Protein AF-A0A2V5TE82-F1 (afdb_monomer_lite)

Secondary structure (DSSP, 8-state):
---TTHHHHHHHHHHHHHHHHHHHHHHHHHHHHHHHHH---HHHHHHHHHHHHHHHHHHHHHHHHHHHTT-PPP-----

Radius of gyration: 16.93 Å; chains: 1; bounding box: 47×25×46 Å

Foldseek 3Di:
DPDPVPVVVVLVVVLVVLLVLLVVLQVQLVVLQVVLVVDPDPVSSVVSNVSSVVSVVVNVVSQVVCVVSVHHHDDPDDD

pLDDT: mean 88.31, std 14.63, range [41.16, 98.5]

Structure (mmCIF, N/CA/C/O backbone):
data_AF-A0A2V5TE82-F1
#
_entry.id   AF-A0A2V5TE82-F1
#
loop_
_atom_site.group_PDB
_atom_site.id
_atom_site.type_symbol
_atom_site.label_atom_id
_atom_site.label_alt_id
_atom_site.label_comp_id
_atom_site.label_asym_id
_atom_site.label_entity_id
_atom_site.label_seq_id
_atom_site.pdbx_PDB_ins_code
_atom_site.Cartn_x
_atom_site.Cartn_y
_atom_site.Cartn_z
_atom_site.occupancy
_atom_site.B_iso_or_equiv
_atom_site.auth_seq_id
_atom_site.auth_comp_id
_atom_site.auth_asym_id
_atom_site.auth_atom_id
_atom_site.pdbx_PDB_model_num
ATOM 1 N N . ASN A 1 1 ? 31.268 7.267 -28.400 1.00 41.16 1 ASN A N 1
ATOM 2 C CA . ASN A 1 1 ? 31.005 5.855 -28.061 1.00 41.16 1 ASN A CA 1
ATOM 3 C C . ASN A 1 1 ? 29.991 5.795 -26.942 1.00 41.16 1 ASN A C 1
ATOM 5 O O . ASN A 1 1 ? 30.385 5.747 -25.787 1.00 41.16 1 ASN A O 1
ATOM 9 N N . GLU A 1 2 ? 28.706 5.826 -27.278 1.00 52.78 2 GLU A N 1
ATOM 10 C CA . GLU A 1 2 ? 27.660 5.407 -26.344 1.00 52.78 2 GLU A CA 1
ATOM 11 C C . GLU A 1 2 ? 27.466 3.905 -26.552 1.00 52.78 2 GLU A C 1
ATOM 13 O O . GLU A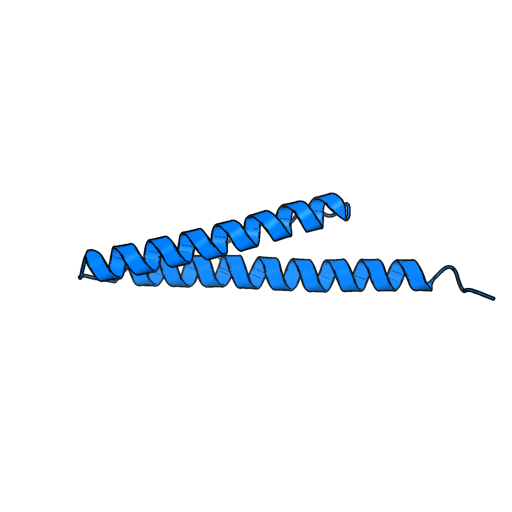 1 2 ? 27.323 3.436 -27.682 1.00 52.78 2 GLU A O 1
ATOM 18 N N . ASN A 1 3 ? 27.621 3.138 -25.476 1.00 52.81 3 ASN A N 1
ATOM 19 C CA . ASN A 1 3 ? 27.575 1.687 -25.521 1.00 52.81 3 ASN A CA 1
ATOM 20 C C . ASN A 1 3 ? 26.095 1.261 -25.450 1.00 52.81 3 ASN A C 1
ATOM 22 O O . ASN A 1 3 ? 25.458 1.530 -24.433 1.00 52.81 3 ASN A O 1
ATOM 26 N N . PRO A 1 4 ? 25.530 0.589 -26.468 1.00 58.28 4 PRO A N 1
ATOM 27 C CA . PRO A 1 4 ? 24.100 0.247 -26.519 1.00 58.28 4 PRO A CA 1
ATOM 28 C C . PRO A 1 4 ? 23.624 -0.675 -25.377 1.00 58.28 4 PRO A C 1
ATOM 30 O O . PRO A 1 4 ? 22.427 -0.870 -25.186 1.00 58.28 4 PRO A O 1
ATOM 33 N N . SER A 1 5 ? 24.554 -1.222 -24.594 1.00 60.34 5 SER A N 1
ATOM 34 C CA . SER A 1 5 ? 24.317 -2.083 -23.433 1.00 60.34 5 SER A CA 1
ATOM 35 C C . SER A 1 5 ? 23.818 -1.357 -22.174 1.00 60.34 5 SER A C 1
ATOM 37 O O . SER A 1 5 ? 23.419 -2.034 -21.226 1.00 60.34 5 SER A O 1
ATOM 39 N N . ASP A 1 6 ? 23.879 -0.021 -22.122 1.00 62.22 6 ASP A N 1
ATOM 40 C CA . ASP A 1 6 ? 23.545 0.767 -20.920 1.00 62.22 6 ASP A CA 1
ATOM 41 C C . ASP A 1 6 ? 22.023 0.865 -20.705 1.00 62.22 6 ASP A C 1
ATOM 43 O O . ASP A 1 6 ? 21.501 0.503 -19.653 1.00 62.22 6 ASP A O 1
ATOM 47 N N . HIS A 1 7 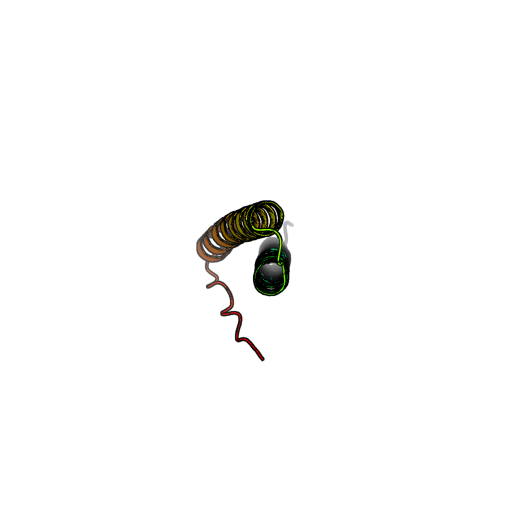? 21.278 1.158 -21.776 1.00 63.56 7 HIS A N 1
ATOM 48 C CA . HIS A 1 7 ? 19.814 1.277 -21.748 1.00 63.56 7 HIS A CA 1
ATOM 49 C C . HIS A 1 7 ? 19.086 -0.003 -21.300 1.00 63.56 7 HIS A C 1
ATOM 51 O O . HIS A 1 7 ? 18.008 0.056 -20.706 1.00 63.56 7 HIS A O 1
ATOM 57 N N . GLY A 1 8 ? 19.662 -1.178 -21.577 1.00 70.44 8 GLY A N 1
ATOM 58 C CA . GLY A 1 8 ? 19.101 -2.459 -21.140 1.00 70.44 8 GLY A CA 1
ATOM 59 C C . GLY A 1 8 ? 19.221 -2.675 -19.629 1.00 70.44 8 GLY A C 1
ATOM 60 O O . GLY A 1 8 ? 18.315 -3.246 -19.019 1.00 70.44 8 GLY A O 1
ATOM 61 N N . LYS A 1 9 ? 20.307 -2.184 -19.017 1.00 75.12 9 LYS A N 1
ATOM 62 C CA . LYS A 1 9 ? 20.529 -2.266 -17.568 1.00 75.12 9 LYS A CA 1
ATOM 63 C C . LYS A 1 9 ? 19.618 -1.302 -16.817 1.00 75.12 9 LYS A C 1
ATOM 65 O O . LYS A 1 9 ? 19.004 -1.716 -15.839 1.00 75.12 9 LYS A O 1
ATOM 70 N N . ASP A 1 10 ? 19.445 -0.086 -17.328 1.00 84.62 10 ASP A N 1
ATOM 71 C CA . ASP A 1 10 ? 18.549 0.914 -16.735 1.00 84.62 10 ASP A CA 1
ATOM 72 C C . ASP A 1 10 ? 17.090 0.441 -16.719 1.00 84.62 10 ASP A C 1
ATOM 74 O O . ASP A 1 10 ? 16.372 0.598 -15.725 1.00 84.62 10 ASP A O 1
ATOM 78 N N . ARG A 1 11 ? 16.648 -0.210 -17.804 1.00 87.81 11 ARG A N 1
ATOM 79 C CA . ARG A 1 11 ? 15.314 -0.821 -17.869 1.00 87.81 11 ARG A CA 1
ATOM 80 C C . ARG A 1 11 ? 15.162 -1.943 -16.844 1.00 87.81 11 ARG A C 1
ATOM 82 O O . ARG A 1 11 ? 14.147 -1.984 -16.155 1.00 87.81 11 ARG A O 1
ATOM 89 N N . GLN A 1 12 ? 16.150 -2.830 -16.732 1.00 88.56 12 GLN A N 1
ATOM 90 C CA . GLN A 1 12 ? 16.112 -3.942 -15.780 1.00 88.56 12 GLN A CA 1
ATOM 91 C C . GLN A 1 12 ? 16.064 -3.444 -14.328 1.00 88.56 12 GLN A C 1
ATOM 93 O O . GLN A 1 12 ? 15.214 -3.882 -13.558 1.00 88.56 12 GLN A O 1
ATOM 98 N N . GLN A 1 13 ? 16.889 -2.455 -13.979 1.00 91.06 13 GLN A N 1
ATOM 99 C CA . GLN A 1 13 ? 16.858 -1.816 -12.660 1.00 91.06 13 GLN A CA 1
ATOM 100 C C . GLN A 1 13 ? 15.513 -1.135 -12.383 1.00 91.06 13 GLN A C 1
ATOM 102 O O . GLN A 1 13 ? 14.986 -1.209 -11.274 1.00 91.06 13 GLN A O 1
ATOM 107 N N . THR A 1 14 ? 14.927 -0.494 -13.397 1.00 92.31 14 THR A N 1
ATOM 108 C CA . THR A 1 14 ? 13.600 0.119 -13.275 1.00 92.31 14 THR A CA 1
ATOM 109 C C . THR A 1 14 ? 12.532 -0.932 -12.981 1.00 92.31 14 THR A C 1
ATOM 111 O O . THR A 1 14 ? 11.709 -0.715 -12.094 1.00 92.31 14 THR A O 1
ATOM 114 N N . ILE A 1 15 ? 12.553 -2.070 -13.682 1.00 93.00 15 ILE A N 1
ATOM 115 C CA . ILE A 1 15 ? 11.627 -3.185 -13.437 1.00 93.00 15 ILE A CA 1
ATOM 116 C C . ILE A 1 15 ? 11.781 -3.689 -11.999 1.00 93.00 15 ILE A C 1
ATOM 118 O O . ILE A 1 15 ? 10.791 -3.741 -11.278 1.00 93.00 15 ILE A O 1
ATOM 122 N N . GLU A 1 16 ? 13.007 -3.955 -11.544 1.00 92.88 16 GLU A N 1
ATOM 123 C CA . GLU A 1 16 ? 13.279 -4.456 -10.187 1.00 92.88 16 GLU A CA 1
ATOM 124 C C . GLU A 1 16 ? 12.764 -3.514 -9.090 1.00 92.88 16 GLU A C 1
ATOM 126 O O . GLU A 1 16 ? 12.168 -3.953 -8.103 1.00 92.88 16 GLU A O 1
ATOM 131 N N . VAL A 1 17 ? 12.951 -2.202 -9.263 1.00 94.44 17 VAL A N 1
ATOM 132 C CA . VAL A 1 17 ? 12.431 -1.200 -8.321 1.00 94.44 17 VAL A CA 1
ATOM 133 C C . VAL A 1 17 ? 10.903 -1.190 -8.319 1.00 94.44 17 VAL A C 1
ATOM 135 O O . VAL A 1 17 ? 10.295 -1.126 -7.250 1.00 94.44 17 VAL A O 1
ATOM 138 N N . VAL A 1 18 ? 10.270 -1.261 -9.492 1.00 94.31 18 VAL A N 1
ATOM 139 C CA . VAL A 1 18 ? 8.805 -1.256 -9.591 1.00 94.31 18 VAL A CA 1
ATOM 140 C C . VAL A 1 18 ? 8.210 -2.539 -9.005 1.00 94.31 18 VAL A C 1
ATOM 142 O O . VAL A 1 18 ? 7.246 -2.449 -8.251 1.00 94.31 18 VAL A O 1
ATOM 145 N N . GLU A 1 19 ? 8.795 -3.708 -9.271 1.00 93.38 19 GLU A N 1
ATOM 146 C CA . GLU A 1 19 ? 8.360 -4.986 -8.689 1.00 93.38 19 GLU A CA 1
ATOM 147 C C . GLU A 1 19 ? 8.485 -4.994 -7.166 1.00 93.38 19 GLU A C 1
ATOM 149 O O . GLU A 1 19 ? 7.578 -5.448 -6.465 1.00 93.38 19 GLU A O 1
ATOM 154 N N . ARG A 1 20 ? 9.597 -4.470 -6.636 1.00 93.75 20 ARG A N 1
ATOM 155 C CA . ARG A 1 20 ? 9.800 -4.355 -5.190 1.00 93.75 20 ARG A CA 1
ATOM 156 C C . ARG A 1 20 ? 8.758 -3.440 -4.555 1.00 93.75 20 ARG A C 1
ATOM 158 O O . ARG A 1 20 ? 8.222 -3.790 -3.506 1.00 93.75 20 ARG A O 1
ATOM 165 N N . ASN A 1 21 ? 8.482 -2.292 -5.173 1.00 94.62 21 ASN A N 1
ATOM 166 C CA . ASN A 1 21 ? 7.466 -1.369 -4.678 1.00 94.62 21 ASN A CA 1
ATOM 167 C C . ASN A 1 21 ? 6.088 -2.024 -4.719 1.00 94.62 21 ASN A C 1
ATOM 169 O O . ASN A 1 21 ? 5.429 -2.069 -3.691 1.00 94.62 21 ASN A O 1
ATOM 173 N N . TRP A 1 22 ? 5.697 -2.609 -5.855 1.00 95.00 22 TRP A N 1
ATOM 174 C CA . TRP A 1 22 ? 4.442 -3.349 -5.982 1.00 95.00 22 TRP A CA 1
ATOM 175 C C . TRP A 1 22 ? 4.271 -4.377 -4.860 1.00 95.00 22 TRP A C 1
ATOM 177 O O . TRP A 1 22 ? 3.252 -4.367 -4.174 1.00 95.00 22 TRP A O 1
ATOM 187 N N . ARG A 1 23 ? 5.293 -5.206 -4.613 1.00 94.06 23 ARG A N 1
ATOM 188 C CA . ARG A 1 23 ? 5.241 -6.229 -3.563 1.00 94.06 23 ARG A CA 1
ATOM 189 C C . ARG A 1 23 ? 5.048 -5.618 -2.177 1.00 94.06 23 ARG A C 1
ATOM 191 O O . ARG A 1 23 ? 4.212 -6.104 -1.426 1.00 94.06 23 ARG A O 1
ATOM 198 N N . ALA A 1 24 ? 5.784 -4.554 -1.858 1.00 94.94 24 ALA A N 1
ATOM 199 C CA . ALA A 1 24 ? 5.660 -3.875 -0.572 1.00 94.94 24 ALA A CA 1
ATOM 200 C C . ALA A 1 24 ? 4.245 -3.315 -0.347 1.00 94.94 24 ALA A C 1
ATOM 202 O O . ALA A 1 24 ? 3.716 -3.434 0.758 1.00 94.94 24 ALA A O 1
ATOM 203 N N . GLU A 1 25 ? 3.613 -2.756 -1.385 1.00 96.06 25 GLU A N 1
ATOM 204 C CA . GLU A 1 25 ? 2.230 -2.268 -1.300 1.00 96.06 25 GLU A CA 1
ATOM 205 C C . GLU A 1 25 ? 1.239 -3.417 -1.057 1.00 96.06 25 GLU A C 1
ATOM 207 O O . GLU A 1 25 ? 0.392 -3.322 -0.170 1.00 96.06 25 GLU A O 1
ATOM 212 N N . VAL A 1 26 ? 1.355 -4.528 -1.798 1.00 94.56 26 VAL A N 1
ATOM 213 C CA . VAL A 1 26 ? 0.451 -5.684 -1.636 1.00 94.56 26 VAL A CA 1
ATOM 214 C C . VAL A 1 26 ? 0.618 -6.329 -0.257 1.00 94.56 26 VAL A C 1
ATOM 216 O O . VAL A 1 26 ? -0.375 -6.599 0.417 1.00 94.56 26 VAL A O 1
ATOM 219 N N . GLU A 1 27 ? 1.856 -6.530 0.204 1.00 95.12 27 GLU A N 1
ATOM 220 C CA . GLU A 1 27 ? 2.134 -7.069 1.543 1.00 95.12 27 GLU A CA 1
ATOM 221 C C . GLU A 1 27 ? 1.562 -6.154 2.638 1.00 95.12 27 GLU A C 1
ATOM 223 O O . GLU A 1 27 ? 0.938 -6.627 3.590 1.00 95.12 27 GLU A O 1
ATOM 228 N N . THR A 1 28 ? 1.705 -4.834 2.488 1.00 96.19 28 THR A N 1
ATOM 229 C CA . THR A 1 28 ? 1.167 -3.861 3.450 1.00 96.19 28 THR A CA 1
ATOM 230 C C . THR A 1 28 ? -0.365 -3.847 3.442 1.00 96.19 28 THR A C 1
ATOM 232 O O . THR A 1 28 ? -0.984 -3.813 4.511 1.00 96.19 28 THR A O 1
ATOM 235 N N . ALA A 1 29 ? -0.996 -3.946 2.266 1.00 96.62 29 ALA A N 1
ATOM 236 C CA . ALA A 1 29 ? -2.445 -4.093 2.152 1.00 96.62 29 ALA A CA 1
ATOM 237 C C . ALA A 1 29 ? -2.947 -5.328 2.913 1.00 96.62 29 ALA A C 1
ATOM 239 O O . ALA A 1 29 ? -3.895 -5.221 3.695 1.00 96.62 29 ALA A O 1
ATOM 240 N N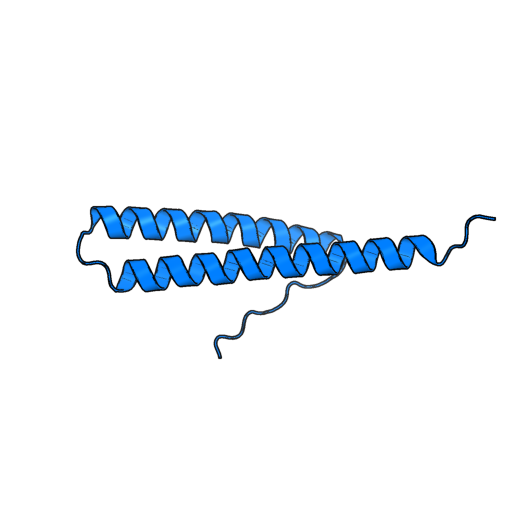 . GLN A 1 30 ? -2.275 -6.473 2.743 1.00 96.06 30 GLN A N 1
ATOM 241 C CA . GLN A 1 30 ? -2.622 -7.714 3.434 1.00 96.06 30 GLN A CA 1
ATOM 242 C C . GLN A 1 30 ? -2.481 -7.573 4.953 1.00 96.06 30 GLN A C 1
ATOM 244 O O . GLN A 1 30 ? -3.387 -7.948 5.691 1.00 96.06 30 GLN A O 1
ATOM 249 N N . VAL A 1 31 ? -1.408 -6.938 5.437 1.00 97.12 31 VAL A N 1
ATOM 250 C CA . VAL A 1 31 ? -1.243 -6.654 6.873 1.00 97.12 31 VAL A CA 1
ATOM 251 C C . VAL A 1 31 ? -2.413 -5.826 7.411 1.00 97.12 31 VAL A C 1
ATOM 253 O O . VAL A 1 31 ? -2.944 -6.126 8.482 1.00 97.12 31 VAL A O 1
ATOM 256 N N . TYR A 1 32 ? -2.856 -4.798 6.684 1.00 98.12 32 TYR A N 1
ATOM 257 C CA . TYR A 1 32 ? -4.009 -4.006 7.109 1.00 98.12 32 TYR A CA 1
ATOM 258 C C . TYR A 1 32 ? -5.324 -4.794 7.082 1.00 98.12 32 TYR A C 1
ATOM 260 O O . TYR A 1 32 ? -6.148 -4.593 7.978 1.00 98.12 32 TYR A O 1
ATOM 268 N N . ARG A 1 33 ? -5.515 -5.711 6.124 1.00 97.38 33 ARG A N 1
ATOM 269 C CA . ARG A 1 33 ? -6.662 -6.636 6.097 1.00 97.38 33 ARG A CA 1
ATOM 270 C C . ARG A 1 33 ? -6.648 -7.559 7.316 1.00 97.38 33 ARG A C 1
ATOM 272 O O . ARG A 1 33 ? -7.621 -7.566 8.066 1.00 97.38 33 ARG A O 1
ATOM 279 N N . ASP A 1 34 ? -5.526 -8.219 7.587 1.00 97.44 34 ASP A N 1
ATOM 280 C CA . ASP A 1 34 ? -5.352 -9.119 8.733 1.00 97.44 34 ASP A CA 1
ATOM 281 C C . ASP A 1 34 ? -5.590 -8.405 10.073 1.00 97.44 34 ASP A C 1
ATOM 283 O O . ASP A 1 34 ? -6.200 -8.948 11.000 1.00 97.44 34 ASP A O 1
ATOM 287 N N . LEU A 1 35 ? -5.111 -7.162 10.198 1.00 97.94 35 LEU A N 1
ATOM 288 C CA . LEU A 1 35 ? -5.363 -6.333 11.376 1.00 97.94 35 LEU A CA 1
ATOM 289 C C . LEU A 1 35 ? -6.846 -5.962 11.492 1.00 97.94 35 LEU A C 1
ATOM 291 O O . LEU A 1 35 ? -7.396 -6.003 12.593 1.00 97.94 35 LEU A O 1
ATOM 295 N N . ALA A 1 36 ? -7.500 -5.617 10.379 1.00 97.94 36 ALA A N 1
ATOM 296 C CA . ALA A 1 36 ? -8.917 -5.266 10.358 1.00 97.94 36 ALA A CA 1
ATOM 297 C C . ALA A 1 36 ? -9.814 -6.449 10.754 1.00 97.94 36 ALA A C 1
ATOM 299 O O . ALA A 1 36 ? -10.821 -6.247 11.430 1.00 97.94 36 ALA A O 1
ATOM 300 N N . GLU A 1 37 ? -9.450 -7.674 10.373 1.00 97.62 37 GLU A N 1
ATOM 301 C CA . GLU A 1 37 ? -10.181 -8.894 10.739 1.00 97.62 37 GLU A CA 1
ATOM 302 C C . GLU A 1 37 ? -10.163 -9.176 12.245 1.00 97.62 37 GLU A C 1
ATOM 304 O O . GLU A 1 37 ? -11.135 -9.693 12.799 1.00 97.62 37 GLU A O 1
ATOM 309 N N . ARG A 1 38 ? -9.066 -8.822 12.921 1.00 97.44 38 ARG A N 1
ATOM 310 C CA . ARG A 1 38 ? -8.874 -9.053 14.363 1.00 97.44 38 ARG A CA 1
ATOM 311 C C . ARG A 1 38 ? -9.383 -7.897 15.227 1.00 97.44 38 ARG A C 1
ATOM 313 O O . ARG A 1 38 ? -9.466 -8.037 16.450 1.00 97.44 38 ARG A O 1
ATOM 320 N N . GLU A 1 39 ? -9.697 -6.758 14.618 1.00 97.88 39 GLU A N 1
ATOM 321 C CA . GLU A 1 39 ? -10.127 -5.551 15.316 1.00 97.88 39 GLU A CA 1
ATOM 322 C C . GLU A 1 39 ? -11.603 -5.628 15.735 1.00 97.88 39 GLU A C 1
ATOM 324 O O . GLU A 1 39 ? -12.473 -6.017 14.958 1.00 97.88 39 GLU A O 1
ATOM 329 N N . ARG A 1 40 ? -11.894 -5.235 16.982 1.00 97.00 40 ARG A N 1
ATOM 330 C CA . ARG A 1 40 ? -13.247 -5.286 17.566 1.00 97.00 40 ARG A CA 1
ATOM 331 C C . ARG A 1 40 ? -13.994 -3.965 17.441 1.00 97.00 40 ARG A C 1
ATOM 333 O O . ARG A 1 40 ? -15.220 -3.951 17.451 1.00 97.00 40 ARG A O 1
ATOM 340 N N . ASP A 1 41 ? -13.265 -2.855 17.392 1.00 98.31 41 ASP A N 1
ATOM 341 C CA . ASP A 1 41 ? -13.851 -1.534 17.203 1.00 98.31 41 ASP A CA 1
ATOM 342 C C . ASP A 1 41 ? -14.121 -1.294 15.709 1.00 98.31 41 ASP A C 1
ATOM 344 O O . ASP A 1 41 ? -13.196 -1.178 14.902 1.00 98.31 41 ASP A O 1
ATOM 348 N N . GLU A 1 42 ? -15.398 -1.177 15.341 1.00 97.31 42 GLU A N 1
ATOM 349 C CA . GLU A 1 42 ? -15.832 -0.993 13.949 1.00 97.31 42 GLU A CA 1
ATOM 350 C C . GLU A 1 42 ? -15.261 0.276 13.293 1.00 97.31 42 GLU A C 1
ATOM 352 O O . GLU A 1 42 ? -14.977 0.293 12.092 1.00 97.31 42 GLU A O 1
ATOM 357 N N . LYS A 1 43 ? -15.019 1.346 14.063 1.00 97.94 43 LYS A N 1
ATOM 358 C CA . LYS A 1 43 ? -14.398 2.568 13.536 1.00 97.94 43 LYS A CA 1
ATOM 359 C C . LYS A 1 43 ? -12.928 2.321 13.209 1.00 97.94 43 LYS A C 1
ATOM 361 O O . LYS A 1 43 ? -12.470 2.751 12.148 1.00 97.94 43 LYS A O 1
ATOM 366 N N . ARG A 1 44 ? -12.186 1.644 14.091 1.00 98.19 44 ARG A N 1
ATOM 367 C CA . ARG A 1 44 ? -10.767 1.301 13.866 1.00 98.19 44 ARG A CA 1
ATOM 368 C C . ARG A 1 44 ? -10.614 0.300 12.724 1.00 98.19 44 ARG A C 1
ATOM 370 O O . ARG A 1 44 ? -9.792 0.533 11.840 1.00 98.19 44 ARG A O 1
ATOM 377 N N . LYS A 1 45 ? -11.470 -0.721 12.668 1.00 98.44 45 LYS A N 1
ATOM 378 C CA . LYS A 1 45 ? -11.574 -1.652 11.536 1.00 98.44 45 LYS A CA 1
ATOM 379 C C . LYS A 1 45 ? -11.802 -0.911 10.221 1.00 98.44 45 LYS A C 1
ATOM 381 O O . LYS A 1 45 ? -11.059 -1.109 9.266 1.00 98.44 45 LYS A O 1
ATOM 386 N N . GLY A 1 46 ? -12.762 0.014 10.186 1.00 98.12 46 GLY A N 1
ATOM 387 C CA . GLY A 1 46 ? -13.029 0.824 8.997 1.00 98.12 46 GLY A CA 1
ATOM 388 C C . GLY A 1 46 ? -11.856 1.715 8.567 1.00 98.12 46 GLY A C 1
ATOM 389 O O . GLY A 1 46 ? -11.734 2.025 7.385 1.00 98.12 46 GLY A O 1
ATOM 390 N N . ILE A 1 47 ? -10.986 2.141 9.492 1.00 98.50 47 ILE A N 1
ATOM 391 C CA . ILE A 1 47 ? -9.746 2.859 9.151 1.00 98.50 47 ILE A CA 1
ATOM 392 C C . ILE A 1 47 ? -8.737 1.904 8.513 1.00 98.50 47 ILE A C 1
ATOM 394 O O . ILE A 1 47 ? -8.215 2.228 7.451 1.00 98.50 47 ILE A O 1
ATOM 398 N N . LEU A 1 48 ? -8.504 0.735 9.116 1.00 98.50 48 LEU A N 1
ATOM 399 C CA . LEU A 1 48 ? -7.573 -0.272 8.595 1.00 98.50 48 LEU A CA 1
ATOM 400 C C . LEU A 1 48 ? -7.968 -0.728 7.184 1.00 98.50 48 LEU A C 1
ATOM 402 O O . LEU A 1 48 ? -7.123 -0.768 6.298 1.00 98.50 48 LEU A O 1
ATOM 406 N N . LEU A 1 49 ? -9.261 -0.954 6.934 1.00 98.44 49 LEU A N 1
ATOM 407 C CA . LEU A 1 49 ? -9.761 -1.290 5.596 1.00 98.44 49 LEU A CA 1
ATOM 408 C C . LEU A 1 49 ? -9.483 -0.181 4.573 1.00 98.44 49 LEU A C 1
ATOM 410 O O . LEU A 1 49 ? -9.008 -0.462 3.478 1.00 98.44 49 LEU A O 1
ATOM 414 N N . ARG A 1 50 ? -9.699 1.088 4.938 1.00 98.25 50 ARG A N 1
ATOM 415 C CA . ARG A 1 50 ? -9.382 2.224 4.055 1.00 98.25 50 ARG A CA 1
ATOM 416 C C . ARG A 1 50 ? -7.886 2.362 3.774 1.00 98.25 50 ARG A C 1
ATOM 418 O O . ARG A 1 50 ? -7.523 2.843 2.703 1.00 98.25 50 ARG A O 1
ATOM 425 N N . MET A 1 51 ? -7.034 1.979 4.725 1.00 98.38 51 MET A N 1
ATOM 426 C CA . MET A 1 51 ? -5.585 1.926 4.518 1.00 98.38 51 MET A CA 1
ATOM 427 C C . MET A 1 51 ? -5.218 0.791 3.561 1.00 98.38 51 MET A C 1
ATOM 429 O O . MET A 1 51 ? -4.523 1.053 2.587 1.00 98.38 51 MET A O 1
ATOM 433 N N . ALA A 1 52 ? -5.768 -0.414 3.753 1.00 97.81 52 ALA A N 1
ATOM 434 C CA . ALA A 1 52 ? -5.579 -1.532 2.824 1.00 97.81 52 ALA A CA 1
ATOM 435 C C . ALA A 1 52 ? -5.964 -1.151 1.385 1.00 97.81 52 ALA A C 1
ATOM 437 O O . ALA A 1 52 ? -5.173 -1.315 0.464 1.00 97.81 52 ALA A O 1
ATOM 438 N N . GLU A 1 53 ? -7.136 -0.537 1.200 1.00 97.69 53 GLU A N 1
ATOM 439 C CA . GLU A 1 53 ? -7.595 -0.059 -0.109 1.00 97.69 53 GLU A CA 1
ATOM 440 C C . GLU A 1 53 ? -6.672 1.009 -0.721 1.00 97.69 53 GLU A C 1
ATOM 442 O O . GLU A 1 53 ? -6.600 1.148 -1.943 1.00 97.69 53 GLU A O 1
ATOM 447 N N . ALA A 1 54 ? -6.004 1.826 0.101 1.00 97.81 54 ALA A N 1
ATOM 448 C CA . ALA A 1 54 ? -5.048 2.811 -0.393 1.00 97.81 54 ALA A CA 1
ATOM 449 C C . ALA A 1 54 ? -3.800 2.138 -0.966 1.00 97.81 54 ALA A C 1
ATOM 451 O O . ALA A 1 54 ? -3.405 2.491 -2.081 1.00 97.81 54 ALA A O 1
ATOM 452 N N . GLU A 1 55 ? -3.262 1.142 -0.265 1.00 97.25 55 GLU A N 1
ATOM 453 C CA . GLU A 1 55 ? -2.108 0.377 -0.740 1.00 97.25 55 GLU A CA 1
ATOM 454 C C . GLU A 1 55 ? -2.465 -0.496 -1.948 1.00 97.25 55 GLU A C 1
ATOM 456 O O . GLU A 1 55 ? -1.714 -0.531 -2.917 1.00 97.25 55 GLU A O 1
ATOM 461 N N . GLU A 1 56 ? -3.666 -1.081 -2.005 1.00 95.56 56 GLU A N 1
ATOM 462 C CA . GLU A 1 56 ? -4.159 -1.784 -3.202 1.00 95.56 56 GLU A CA 1
ATOM 463 C C . GLU A 1 56 ? -4.176 -0.859 -4.439 1.00 95.56 56 GLU A C 1
ATOM 465 O O . GLU A 1 56 ? -3.779 -1.257 -5.536 1.00 95.56 56 GLU A O 1
ATOM 470 N N . ARG A 1 57 ? -4.559 0.417 -4.280 1.00 96.19 57 ARG A N 1
ATOM 471 C CA . ARG A 1 57 ? -4.477 1.414 -5.368 1.00 96.19 57 ARG A CA 1
ATOM 472 C C . ARG A 1 57 ? -3.041 1.826 -5.701 1.00 96.19 57 ARG A C 1
ATOM 474 O O . ARG A 1 57 ? -2.788 2.286 -6.819 1.00 96.19 57 ARG A O 1
ATOM 481 N N . HIS A 1 58 ? -2.106 1.763 -4.753 1.00 94.88 58 HIS A N 1
ATOM 482 C CA . HIS A 1 58 ? -0.680 1.930 -5.050 1.00 94.88 58 HIS A CA 1
ATOM 483 C C . HIS A 1 58 ? -0.166 0.736 -5.859 1.00 94.88 58 HIS A C 1
ATOM 485 O O . HIS A 1 58 ? 0.404 0.943 -6.930 1.00 94.88 58 HIS A O 1
ATOM 491 N N . ALA A 1 59 ? -0.468 -0.491 -5.428 1.00 94.00 59 ALA A N 1
ATOM 492 C CA . ALA A 1 59 ? -0.126 -1.721 -6.133 1.00 94.00 59 ALA A CA 1
ATOM 493 C C . ALA A 1 59 ? -0.640 -1.704 -7.581 1.00 94.00 59 ALA A C 1
ATOM 495 O O . ALA A 1 59 ? 0.158 -1.839 -8.503 1.00 94.00 59 ALA A O 1
ATOM 496 N N . GLN A 1 60 ? -1.920 -1.397 -7.814 1.00 94.31 60 GLN A N 1
ATOM 497 C CA . GLN A 1 60 ? -2.487 -1.305 -9.171 1.00 94.31 60 GLN A CA 1
ATOM 498 C C . GLN A 1 60 ? -1.738 -0.315 -10.078 1.00 94.31 60 GLN A C 1
ATOM 500 O O . GLN A 1 60 ? -1.557 -0.563 -11.269 1.00 94.31 60 GLN A O 1
ATOM 505 N N . ARG A 1 61 ? -1.260 0.813 -9.534 1.00 95.12 61 ARG A N 1
ATOM 506 C CA . ARG A 1 61 ? -0.441 1.765 -10.304 1.00 95.12 61 ARG A CA 1
ATOM 507 C C . ARG A 1 61 ? 0.909 1.171 -10.691 1.00 95.12 61 ARG A C 1
ATOM 509 O O . ARG A 1 61 ? 1.381 1.412 -11.802 1.00 95.12 61 ARG A O 1
ATOM 516 N N . TRP A 1 62 ? 1.524 0.398 -9.802 1.00 94.44 62 TRP A N 1
ATOM 517 C CA . TRP A 1 62 ? 2.766 -0.303 -10.108 1.00 94.44 62 TRP A CA 1
ATOM 518 C C . TRP A 1 62 ? 2.559 -1.445 -11.108 1.00 94.44 62 TRP A C 1
ATOM 520 O O . TRP A 1 62 ? 3.392 -1.605 -11.993 1.00 94.44 62 TRP A O 1
ATOM 530 N N . GLU A 1 63 ? 1.432 -2.160 -11.059 1.00 93.56 63 GLU A N 1
ATOM 531 C CA . GLU A 1 63 ? 1.073 -3.183 -12.056 1.00 93.56 63 GLU A CA 1
ATOM 532 C C . GLU A 1 63 ? 0.976 -2.603 -13.463 1.00 93.56 63 GLU A C 1
ATOM 534 O O . GLU A 1 63 ? 1.558 -3.150 -14.399 1.00 93.56 63 GLU A O 1
ATOM 539 N N . LEU A 1 64 ? 0.281 -1.470 -13.611 1.00 93.81 64 LEU A N 1
ATOM 540 C CA . LEU A 1 64 ? 0.204 -0.765 -14.890 1.00 93.81 64 LEU A CA 1
ATOM 541 C C . LEU A 1 64 ? 1.602 -0.369 -15.372 1.00 93.81 64 LEU A C 1
ATOM 543 O O . LEU A 1 64 ? 1.938 -0.602 -16.527 1.00 93.81 64 LEU A O 1
ATOM 547 N N . LYS A 1 65 ? 2.456 0.127 -14.470 1.00 92.75 65 LYS A N 1
ATOM 548 C CA . LYS A 1 65 ? 3.834 0.489 -14.812 1.00 92.75 65 LYS A CA 1
ATOM 549 C C . LYS A 1 65 ? 4.682 -0.716 -15.237 1.00 92.75 65 LYS A C 1
ATOM 551 O O . LYS A 1 65 ? 5.489 -0.576 -16.151 1.00 92.75 65 LYS A O 1
ATOM 556 N N . LEU A 1 66 ? 4.521 -1.886 -14.615 1.00 92.06 66 LEU A N 1
ATOM 557 C CA . LEU A 1 66 ? 5.198 -3.117 -15.051 1.00 92.06 66 LEU A CA 1
ATOM 558 C C . LEU A 1 66 ? 4.741 -3.521 -16.452 1.00 92.06 66 LEU A C 1
ATOM 560 O O . LEU A 1 66 ? 5.582 -3.781 -17.315 1.00 92.06 66 LEU A O 1
ATOM 564 N N . ARG A 1 67 ? 3.428 -3.475 -16.706 1.00 93.06 67 ARG A N 1
ATOM 565 C CA . ARG A 1 67 ? 2.853 -3.779 -18.022 1.00 93.06 67 ARG A CA 1
ATOM 566 C C . ARG A 1 67 ? 3.336 -2.820 -19.102 1.00 93.06 67 ARG A C 1
ATOM 568 O O . ARG A 1 67 ? 3.714 -3.276 -20.177 1.00 93.06 67 ARG A O 1
ATOM 575 N N . ASP A 1 68 ? 3.421 -1.527 -18.798 1.00 92.06 68 ASP A N 1
ATOM 576 C CA . ASP A 1 68 ? 3.972 -0.511 -19.704 1.00 92.06 68 ASP A CA 1
ATOM 577 C C . ASP A 1 68 ? 5.460 -0.754 -20.006 1.00 92.06 68 ASP A C 1
ATOM 579 O O . ASP A 1 68 ? 5.939 -0.479 -21.106 1.00 92.06 68 ASP A O 1
ATOM 583 N N . LEU A 1 69 ? 6.200 -1.321 -19.047 1.00 89.94 69 LEU A N 1
ATOM 584 C CA . LEU A 1 69 ? 7.579 -1.770 -19.241 1.00 89.94 69 LEU A CA 1
ATOM 585 C C . LEU A 1 69 ? 7.668 -3.108 -19.996 1.00 89.94 69 LEU A C 1
ATOM 587 O O . LEU A 1 69 ? 8.778 -3.541 -20.309 1.00 89.94 69 LEU A O 1
ATOM 591 N N . GLY A 1 70 ? 6.543 -3.747 -20.328 1.00 90.75 70 GLY A N 1
ATOM 592 C CA . GLY A 1 70 ? 6.465 -5.024 -21.040 1.00 90.75 70 GLY A CA 1
ATOM 593 C C . GLY A 1 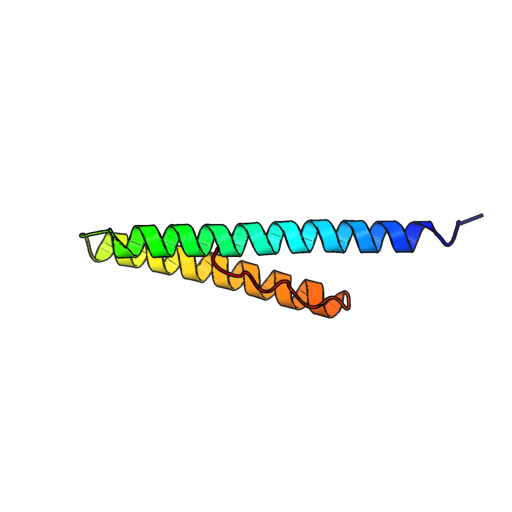70 ? 6.673 -6.249 -20.147 1.00 90.75 70 GLY A C 1
ATOM 594 O O . GLY A 1 70 ? 7.123 -7.284 -20.639 1.00 90.75 70 GLY A O 1
ATOM 595 N N . VAL A 1 71 ? 6.410 -6.125 -18.844 1.00 90.50 71 VAL A N 1
ATOM 596 C CA . VAL A 1 71 ? 6.517 -7.201 -17.849 1.00 90.50 71 VAL A CA 1
ATOM 597 C C . VAL A 1 71 ? 5.149 -7.413 -17.205 1.00 90.50 71 VAL A C 1
ATOM 599 O O . VAL A 1 71 ? 4.487 -6.458 -16.812 1.00 90.50 71 VAL A O 1
ATOM 602 N N . GLU A 1 72 ? 4.704 -8.661 -17.082 1.00 87.25 72 GLU A N 1
ATOM 603 C CA . GLU A 1 72 ? 3.492 -8.949 -16.311 1.00 87.25 72 GLU A CA 1
ATOM 604 C C . GLU A 1 72 ? 3.798 -8.875 -14.808 1.00 87.25 72 GLU A C 1
ATOM 606 O O . GLU A 1 72 ? 4.817 -9.423 -14.377 1.00 87.25 72 GLU A O 1
ATOM 611 N N . PRO A 1 73 ? 2.944 -8.223 -13.997 1.00 80.06 73 PRO A N 1
ATOM 612 C CA . PRO A 1 73 ? 3.131 -8.177 -12.559 1.00 80.06 73 PRO A CA 1
ATOM 613 C C . PRO A 1 73 ? 3.157 -9.590 -11.961 1.00 80.06 73 PRO A C 1
ATOM 615 O O . PRO A 1 73 ? 2.442 -10.482 -12.436 1.00 80.06 73 PRO A O 1
ATOM 618 N N . PRO A 1 74 ? 3.959 -9.816 -10.907 1.00 80.31 74 PRO A N 1
ATOM 619 C CA . PRO A 1 74 ? 3.982 -11.101 -10.232 1.00 80.31 74 PRO A CA 1
ATOM 620 C C . PRO A 1 74 ? 2.595 -11.430 -9.670 1.00 80.31 74 PRO A C 1
ATOM 622 O O . PRO A 1 74 ? 1.860 -10.551 -9.237 1.00 80.31 74 PRO A O 1
ATOM 625 N N . VAL A 1 75 ? 2.240 -12.711 -9.615 1.00 75.25 75 VAL A N 1
ATOM 626 C CA . VAL A 1 75 ? 1.076 -13.148 -8.833 1.00 75.25 75 VAL A CA 1
ATOM 627 C C . VAL A 1 75 ? 1.573 -13.405 -7.418 1.00 75.25 75 VAL A C 1
ATOM 629 O O . VAL A 1 75 ? 2.379 -14.319 -7.222 1.00 75.25 75 VAL A O 1
ATOM 632 N N . LEU A 1 76 ? 1.118 -12.616 -6.440 1.00 68.06 76 LEU A N 1
ATOM 633 C CA . LEU A 1 76 ? 1.375 -12.935 -5.039 1.00 68.06 76 LEU A CA 1
ATOM 634 C C . LEU A 1 76 ? 0.592 -14.216 -4.731 1.00 68.06 76 LEU A C 1
ATOM 636 O O . LEU A 1 76 ? -0.636 -14.227 -4.760 1.00 68.06 76 LEU A O 1
ATOM 640 N N . ARG A 1 77 ? 1.304 -15.330 -4.558 1.00 54.00 77 ARG A N 1
ATOM 641 C CA . ARG A 1 77 ? 0.707 -16.569 -4.064 1.00 54.00 77 ARG A CA 1
ATOM 642 C C . ARG A 1 77 ? 0.884 -16.556 -2.559 1.00 54.00 77 ARG A C 1
ATOM 644 O O . ARG A 1 77 ? 2.022 -16.613 -2.095 1.00 54.00 77 ARG A O 1
ATOM 651 N N . ASP A 1 78 ? -0.225 -16.473 -1.836 1.00 54.19 78 ASP A N 1
ATOM 652 C CA . ASP A 1 78 ? -0.244 -16.713 -0.396 1.00 54.19 78 ASP A CA 1
ATOM 653 C C . ASP A 1 78 ? 0.443 -18.062 -0.136 1.00 54.19 78 ASP A C 1
ATOM 655 O O . ASP A 1 78 ? 0.082 -19.075 -0.746 1.00 54.19 78 ASP A O 1
ATOM 659 N N . THR A 1 79 ? 1.512 -18.047 0.662 1.00 41.66 79 THR A N 1
ATOM 660 C CA . THR A 1 79 ? 2.282 -19.250 1.025 1.00 41.66 79 THR A CA 1
ATOM 661 C C . THR A 1 79 ? 1.879 -19.725 2.407 1.00 41.66 79 THR A C 1
ATOM 663 O O . THR A 1 79 ? 1.664 -18.852 3.276 1.00 41.66 79 THR A O 1
#

Sequence (79 aa):
NENPSDHGKDRQQTIEVVERNWRAEVETAQVYRDLAERERDEKRKGILLRMAEAEERHAQRWELKLRDLGVEPPVLRDT

=== Feature glossary ===
The record interleaves many kinds of information about one protein. Here is each kind framed as the question it answers.

Q: What does the local fold look like, residue by residue?
A: The Foldseek 3Di string encodes local tertiary geometry as a 20-letter alphabet — one character per residue — derived from the relative positions of nearby Cα atoms. Unlike the amino-acid sequence, 3Di is a direct function of the 3D structure, so two proteins with the same fold have similar 3Di strings even at low sequence identity.

Q: Which residues are in helices, strands, or loops?
A: The SS8 string is DSSP's per-residue secondary-structure call. α-helix (H) means an i→i+4 H-bond ladder; β-strand (E) means the residue participates in a β-sheet; 3₁₀ (G) and π (I) are tighter and wider helices; T/S are turns/bends; '-' is loop.

Q: How big and how compact is the whole molecule?
A: Radius of gyration (Rg) is the root-mean-square distance of Cα atoms from their centroid — a single number for overall size and compactness. A globular domain of N residues has Rg ≈ 2.2·N^0.38 Å; an extended or disordered chain has a much larger Rg. The Cα contact count is the number of residue pairs whose Cα atoms are within 8 Å and are more than four positions apart in sequence — a standard proxy for tertiary packing density. The bounding box is the smallest axis-aligned box enclosing all Cα atoms.

Q: Where is each backbone atom in 3D?
A: Structure coordinates are given as an mmCIF _atom_site loop: one row per atom with element, residue name, chain id, sequence number, and x/y/z position in Å. Only the four main-chain atoms per residue are included here; side chains are omitted to keep the record compact.

Q: What is the amino-acid chain?
A: Primary structure: the covalent order of the twenty standard amino acids along the backbone. Two proteins with the same sequence will (almost always) fold to the same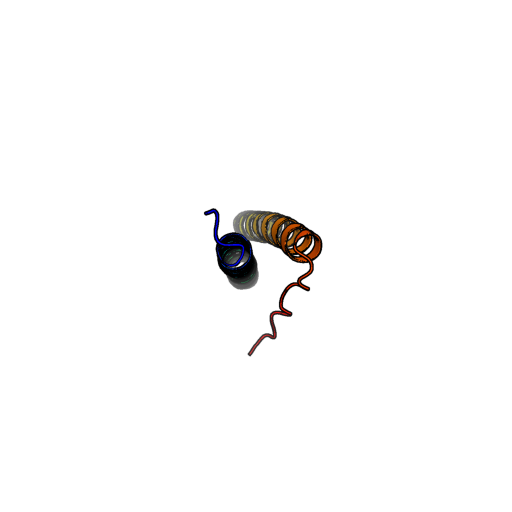 structure; two with 30% identity often share a fold but not the details.

Q: What if only a Cα trace is available?
A: Three-state secondary structure (P-SEA) collapses the eight DSSP classes into helix (a), strand (b), and coil (c). P-SEA assigns these from Cα geometry alone — distances and angles — without requiring backbone oxygens, so it works on any Cα trace.

Q: What family and function is it annotated with?
A: Database cross-references. InterPro integrates a dozen domain/family signature databases into unified entries with residue-ran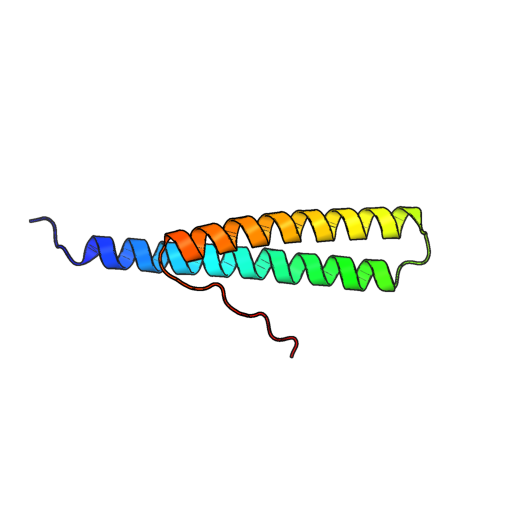ge hits. GO terms attach function/process/location labels with evidence codes. CATH codes position the fold in a four-level structural taxonomy. Organism is the NCBI-taxonomy species name.

Q: How confident is the AlphaFold model at each residue?
A: pLDDT is the predicted lDDT-Cα score: AlphaFold's confidence that the local environment of each residue (all inter-atomic distances within 15 Å) is correctly placed. It is a per-residue number between 0 and 100, with higher meaning more reliable.

Q: How mobile is each atom in the crystal?
A: B-factor (Debye–Waller factor) reflects atomic displacement in the crystal lattice. It is an experimental observable (units Å²), not a prediction; low values mean the atom is pinned down, high values mean it moves or is heterogeneous across the crystal.

Q: Which residues are buried vs exposed?
A: SASA measures how much of the protein is reachable by solvent. It is computed by rolling a water-sized probe over the atomic surface and summing the exposed area (Å²). Per-residue SASA distinguishes core (buried, low SASA) from surface (exposed, high SASA) residues; total SASA is a whole-molecule size measure.

Q: What do the diagnostic plots show?
A: Plot images: a contact map (which residues are close in 3D, as an N×N binary image), a Ramachandran scatter (backbone torsion angles, revealing secondary-structure composition at a glance), and — for AlphaFold structures — a PAE heatmap (pairwise prediction confidence).

Q: What known structures does this most resemble?
A: The Foldseek neighbor list gives the closest experimentally determined structures in the PDB, ranked by structural alignment. TM-score near 1 means near-identical fold; near 0.3 means only rough topology match. This is how one finds what a novel AlphaFold prediction most resembles in the solved-structure universe.

Q: Are the domains correctly placed relative to each other?
A: Predicted aligned error is AlphaFold's pairwise confidence. Unlike pLDDT (per-residue), PAE is per-residue-pair and captures whether two parts of the structure are correctly placed relative to each other. Units are ångströms of expected positional error.

Q: What do the rendered images show?
A: Structure images are PyMOL renders from six orthogonal camera directions. Cartoon representation draws helices as coils and strands as arrows; sticks shows the backbone as bonds; surface shows the solvent-excluded envelope. Rainbow coloring maps sequence position to hue (blue→red, N→C); chain coloring assigns a distinct color per polypeptide.

Q: What are the backbone torsion angles?
A: φ (phi) and ψ (psi) are the two rotatable backbone dihedrals per residue: φ is the C(i-1)–N–Cα–C torsion, ψ is the N–Cα–C–N(i+1) torsion, both in degrees on (−180°, 180°]. α-helical residues cluster near (−60°, −45°); β-strand residues near (−120°, +130°). A Ramachandran plot is simply a scatter of (φ, ψ) for every residue.